Protein AF-A0A9Q7BDR8-F1 (afdb_monomer)

Mean predicted aligned error: 7.22 Å

Radius of gyration: 13.48 Å; Cα contacts (8 Å, |Δi|>4): 122; chains: 1; bounding box: 32×21×42 Å

Solvent-accessible surface area (backbone atoms only — not comparable to full-atom values): 5055 Å² total; per-residue (Å²): 120,70,68,74,57,72,75,61,72,69,64,49,78,48,78,45,81,39,59,44,84,90,80,62,44,78,59,30,35,41,40,36,40,36,30,68,83,78,43,30,27,37,37,33,51,47,51,56,94,88,54,81,86,56,79,53,69,78,42,77,45,79,46,54,100,43,68,67,58,44,50,50,62,48,51,56,51,34,44,75,71,71,74,104

Structure (mmCIF, N/CA/C/O backbone):
data_AF-A0A9Q7BDR8-F1
#
_entry.id   AF-A0A9Q7BDR8-F1
#
loop_
_atom_site.group_PDB
_atom_site.id
_atom_site.type_symbol
_atom_site.label_atom_id
_atom_site.label_alt_id
_atom_site.label_comp_id
_atom_site.label_asym_id
_atom_site.label_entity_id
_atom_site.label_seq_id
_atom_site.pdbx_PDB_ins_code
_atom_site.Cartn_x
_atom_site.Cartn_y
_atom_site.Cartn_z
_atom_site.occupancy
_atom_site.B_iso_or_equiv
_atom_site.auth_seq_id
_atom_site.auth_comp_id
_atom_site.auth_asym_id
_atom_site.auth_atom_id
_atom_site.pdbx_PDB_model_num
ATOM 1 N N . MET A 1 1 ? 7.573 0.288 19.743 1.00 50.03 1 MET A N 1
ATOM 2 C CA . MET A 1 1 ? 6.656 0.479 18.597 1.00 50.03 1 MET A CA 1
ATOM 3 C C . MET A 1 1 ? 6.022 -0.836 18.128 1.00 50.03 1 MET A C 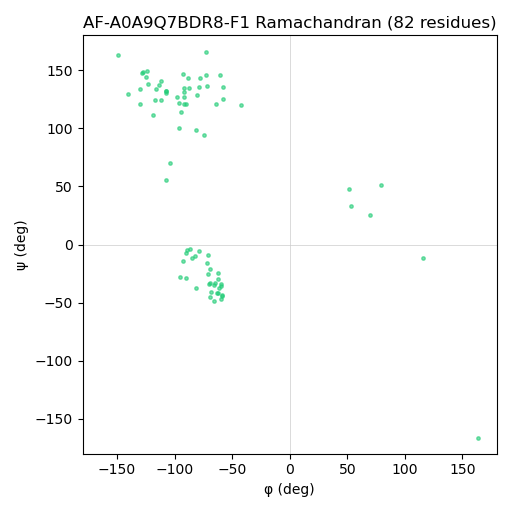1
ATOM 5 O O . MET A 1 1 ? 4.830 -0.823 17.891 1.00 50.03 1 MET A O 1
ATOM 9 N N . LEU A 1 2 ? 6.743 -1.971 18.103 1.00 40.62 2 LEU A N 1
ATOM 10 C CA . LEU A 1 2 ? 6.194 -3.299 17.741 1.00 40.62 2 LEU A CA 1
ATOM 11 C C . LEU A 1 2 ? 5.032 -3.814 18.619 1.00 40.62 2 LEU A C 1
ATOM 13 O O . LEU A 1 2 ? 4.137 -4.481 18.115 1.00 40.62 2 LEU A O 1
ATOM 17 N N . GLN A 1 3 ? 5.021 -3.501 19.918 1.00 39.75 3 GLN A N 1
ATOM 18 C CA . GLN A 1 3 ? 3.988 -3.988 20.846 1.00 39.75 3 GLN A CA 1
ATOM 19 C C . GLN A 1 3 ? 2.582 -3.446 20.519 1.00 39.75 3 GLN A C 1
ATOM 21 O O . GLN A 1 3 ? 1.610 -4.174 20.642 1.00 39.75 3 GLN A O 1
ATOM 26 N N . ALA A 1 4 ? 2.481 -2.212 20.006 1.00 52.47 4 ALA A N 1
ATOM 27 C CA . ALA A 1 4 ? 1.206 -1.607 19.600 1.00 52.47 4 ALA A CA 1
ATOM 28 C C . ALA A 1 4 ? 0.623 -2.217 18.311 1.00 52.47 4 ALA A C 1
ATOM 30 O O . ALA A 1 4 ? -0.547 -2.005 18.002 1.00 52.47 4 ALA A O 1
ATOM 31 N N . THR A 1 5 ? 1.441 -2.945 17.547 1.00 54.31 5 THR A N 1
ATOM 32 C CA . THR A 1 5 ? 1.008 -3.687 16.358 1.00 54.31 5 THR A CA 1
ATOM 33 C C . THR A 1 5 ? 0.576 -5.109 16.717 1.00 54.31 5 THR A C 1
ATOM 35 O O . THR A 1 5 ? -0.285 -5.662 16.047 1.00 54.31 5 THR A O 1
ATOM 38 N N . ALA A 1 6 ? 1.138 -5.689 17.785 1.00 51.78 6 ALA A N 1
ATOM 39 C CA . ALA A 1 6 ? 0.839 -7.051 18.231 1.00 51.78 6 ALA A CA 1
ATOM 40 C C . ALA A 1 6 ? -0.570 -7.206 18.838 1.00 51.78 6 ALA A C 1
ATOM 42 O O . ALA A 1 6 ? -1.136 -8.292 18.772 1.00 51.78 6 ALA A O 1
ATOM 43 N N . ASP A 1 7 ? -1.142 -6.123 19.376 1.00 57.91 7 ASP A N 1
ATOM 44 C CA . ASP A 1 7 ? -2.497 -6.112 19.951 1.00 57.91 7 ASP A CA 1
ATOM 45 C C . ASP A 1 7 ? -3.607 -5.844 18.911 1.00 57.91 7 ASP A C 1
ATOM 47 O O . ASP A 1 7 ? -4.795 -5.875 19.242 1.00 57.91 7 ASP A O 1
ATOM 51 N N . ARG A 1 8 ? -3.251 -5.577 17.644 1.00 65.38 8 ARG A N 1
ATOM 52 C CA . ARG A 1 8 ? -4.221 -5.324 16.567 1.00 65.38 8 ARG A CA 1
ATOM 53 C C . ARG A 1 8 ? -4.752 -6.655 16.038 1.00 65.38 8 ARG A C 1
ATOM 55 O O . ARG A 1 8 ? -4.104 -7.338 15.250 1.00 65.38 8 ARG A O 1
ATOM 62 N N . SER A 1 9 ? -5.933 -7.024 16.520 1.00 61.22 9 SER A N 1
ATOM 63 C CA . SER A 1 9 ? -6.747 -8.110 15.971 1.00 61.22 9 SER A CA 1
ATOM 64 C C . SER A 1 9 ? -7.656 -7.540 14.877 1.00 61.22 9 SER A C 1
ATOM 66 O O . SER A 1 9 ? -8.117 -6.412 15.013 1.00 61.22 9 SER A O 1
ATOM 68 N N . ASP A 1 10 ? -7.895 -8.307 13.806 1.00 77.25 10 ASP A N 1
ATOM 69 C CA . ASP A 1 10 ? -8.693 -7.909 12.624 1.00 77.25 10 ASP A CA 1
ATOM 70 C C . ASP A 1 10 ? -7.961 -7.002 11.606 1.00 77.25 10 ASP A C 1
ATOM 72 O O . ASP A 1 10 ? -8.437 -5.933 11.215 1.00 77.25 10 ASP A O 1
ATOM 76 N N . LEU A 1 11 ? -6.764 -7.441 11.186 1.00 83.75 11 LEU A N 1
ATOM 77 C CA . LEU A 1 11 ? -6.033 -6.842 10.066 1.00 83.75 11 LEU A CA 1
ATOM 78 C C . LEU A 1 11 ? -6.384 -7.550 8.753 1.00 83.75 11 LEU A C 1
ATOM 80 O O . LEU A 1 11 ? -6.116 -8.744 8.605 1.00 83.75 11 LEU A O 1
ATOM 84 N N . ASP A 1 12 ? -6.904 -6.796 7.787 1.00 87.75 12 ASP A N 1
ATOM 85 C CA . ASP A 1 12 ? -7.048 -7.255 6.406 1.00 87.75 12 ASP A CA 1
ATOM 86 C C . ASP A 1 12 ? -5.812 -6.867 5.595 1.00 87.75 12 ASP A C 1
ATOM 88 O O . ASP A 1 12 ? -5.385 -5.710 5.607 1.00 87.75 12 ASP A O 1
ATOM 92 N N . TYR A 1 13 ? -5.253 -7.823 4.857 1.00 88.56 13 TYR A N 1
ATOM 93 C CA . TYR A 1 13 ? -4.060 -7.606 4.043 1.00 88.56 13 TYR A CA 1
ATOM 94 C C . TYR A 1 13 ? -4.402 -7.578 2.558 1.00 88.56 13 TYR A C 1
ATOM 96 O O . TYR A 1 13 ? -5.062 -8.482 2.043 1.00 88.56 13 TYR A O 1
ATOM 104 N N . PHE A 1 14 ? -3.891 -6.565 1.865 1.00 89.81 14 PHE A N 1
ATOM 105 C CA . PHE A 1 14 ? -4.069 -6.367 0.432 1.00 89.81 14 PHE A CA 1
ATOM 106 C C . PHE A 1 14 ? -2.718 -6.152 -0.241 1.00 89.81 14 PHE A C 1
ATOM 108 O O . PHE A 1 14 ? -1.807 -5.562 0.339 1.00 89.81 14 PH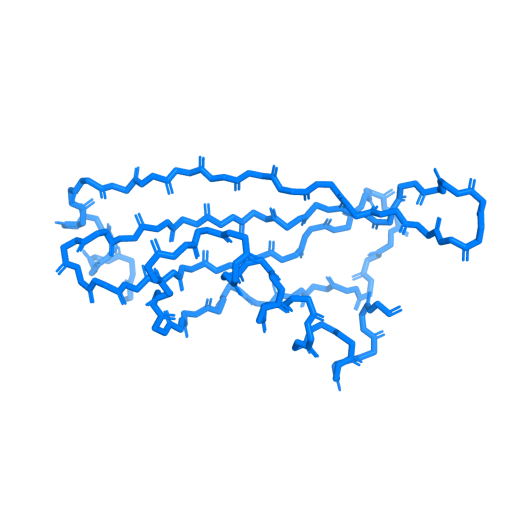E A O 1
ATOM 115 N N . VAL A 1 15 ? -2.606 -6.609 -1.486 1.00 90.25 15 VAL A N 1
ATOM 116 C CA . VAL A 1 15 ? -1.428 -6.382 -2.325 1.00 90.25 15 VAL A CA 1
ATOM 117 C C . VAL A 1 15 ? -1.900 -5.859 -3.672 1.00 90.25 15 VAL A C 1
ATOM 119 O O . VAL A 1 15 ? -2.663 -6.533 -4.364 1.00 90.25 15 VAL A O 1
ATOM 122 N N . ALA A 1 16 ? -1.438 -4.670 -4.047 1.00 89.69 16 ALA A N 1
ATOM 123 C CA . ALA A 1 16 ? -1.663 -4.088 -5.363 1.00 89.69 16 ALA A CA 1
ATOM 124 C C . ALA A 1 16 ? -0.362 -4.127 -6.172 1.00 89.69 16 ALA A C 1
ATOM 126 O O . ALA A 1 16 ? 0.698 -3.753 -5.675 1.00 89.69 16 ALA A O 1
ATOM 127 N N . GLN A 1 17 ? -0.435 -4.590 -7.417 1.00 89.19 17 GLN A N 1
ATOM 128 C CA . GLN A 1 17 ? 0.705 -4.583 -8.335 1.00 89.19 17 GLN A CA 1
ATOM 129 C C . GLN A 1 17 ? 0.762 -3.252 -9.075 1.00 89.19 17 GLN A C 1
ATOM 131 O O . GLN A 1 17 ? -0.259 -2.778 -9.573 1.00 89.19 17 GLN A O 1
ATOM 136 N N . VAL A 1 18 ? 1.957 -2.674 -9.168 1.00 86.88 18 VAL A N 1
ATOM 137 C CA . VAL A 1 18 ? 2.191 -1.410 -9.862 1.00 86.88 18 VAL A CA 1
ATOM 138 C C . VAL A 1 18 ? 2.934 -1.673 -11.163 1.00 86.88 18 VAL A C 1
ATOM 140 O O . VAL A 1 18 ? 3.956 -2.363 -11.181 1.00 86.88 18 VAL A O 1
ATOM 143 N N . PHE A 1 19 ? 2.423 -1.105 -12.253 1.00 85.94 19 PHE A N 1
ATOM 144 C CA . PHE A 1 19 ? 2.968 -1.259 -13.597 1.00 85.94 19 PHE A CA 1
ATOM 145 C C . PHE A 1 19 ? 3.252 0.104 -14.219 1.00 85.94 19 PHE A C 1
ATOM 147 O O . PHE A 1 19 ? 2.476 1.041 -14.037 1.00 85.94 19 PHE A O 1
ATOM 154 N N . SER A 1 20 ? 4.327 0.201 -15.000 1.00 83.00 20 SER A N 1
ATOM 155 C CA . SER A 1 20 ? 4.561 1.365 -15.848 1.00 83.00 20 SER A CA 1
ATOM 156 C C . SER A 1 20 ? 3.595 1.364 -17.032 1.00 83.00 20 SER A C 1
ATOM 158 O O . SER A 1 20 ? 3.253 0.319 -17.589 1.00 83.00 20 SER A O 1
ATOM 160 N N . THR A 1 21 ? 3.178 2.548 -17.465 1.00 80.25 21 THR A N 1
ATOM 161 C CA . THR A 1 21 ? 2.435 2.728 -18.718 1.00 80.25 21 THR A CA 1
ATOM 162 C C . THR A 1 21 ? 3.284 3.525 -19.705 1.00 80.25 21 THR A C 1
ATOM 164 O O . THR A 1 21 ? 3.876 4.521 -19.289 1.00 80.25 21 THR A O 1
ATOM 167 N N . PRO A 1 22 ? 3.339 3.148 -20.999 1.00 81.50 22 PRO A N 1
ATOM 168 C CA . PRO A 1 22 ? 2.496 2.153 -21.677 1.00 81.50 22 PRO A CA 1
ATOM 169 C C . PRO A 1 22 ? 3.036 0.711 -21.658 1.00 81.50 22 PRO A C 1
ATOM 171 O O . PRO A 1 22 ? 2.330 -0.196 -22.090 1.00 81.50 22 PRO A O 1
ATOM 174 N N . ASP A 1 23 ? 4.262 0.491 -21.185 1.00 81.31 23 ASP A N 1
ATOM 175 C CA . ASP A 1 23 ? 4.998 -0.760 -21.424 1.00 81.31 23 ASP A CA 1
ATOM 176 C C . ASP A 1 23 ? 4.574 -1.943 -20.532 1.00 81.31 23 ASP A C 1
ATOM 178 O O . ASP A 1 23 ? 5.044 -3.062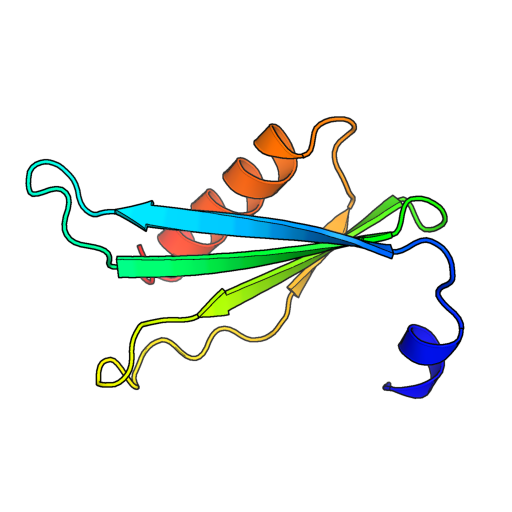 -20.735 1.00 81.31 23 ASP A O 1
ATOM 182 N N . ALA A 1 24 ? 3.684 -1.716 -19.557 1.00 83.56 24 ALA A N 1
ATOM 183 C CA . ALA A 1 24 ? 3.193 -2.708 -18.596 1.00 83.56 24 ALA A CA 1
ATOM 184 C C . ALA A 1 24 ? 4.322 -3.446 -17.850 1.00 83.56 24 ALA A C 1
ATOM 186 O O . ALA A 1 24 ? 4.199 -4.625 -17.510 1.00 83.56 24 ALA A O 1
ATOM 187 N N . ILE A 1 25 ? 5.437 -2.756 -17.590 1.00 83.19 25 ILE A N 1
ATOM 188 C CA . ILE A 1 25 ? 6.573 -3.323 -16.861 1.00 83.19 25 ILE A CA 1
ATOM 189 C C . ILE A 1 25 ? 6.247 -3.265 -15.365 1.00 83.19 25 ILE A C 1
ATOM 191 O O . ILE A 1 25 ? 5.883 -2.193 -14.878 1.00 83.19 25 ILE A O 1
ATOM 195 N N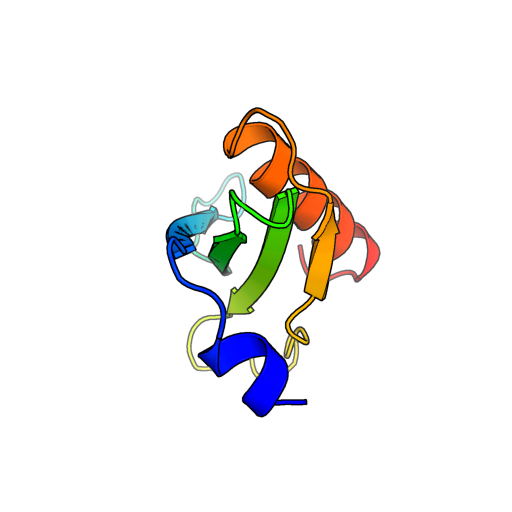 . PRO A 1 26 ? 6.367 -4.373 -14.613 1.00 83.62 26 PRO A N 1
ATOM 196 C CA . PRO A 1 26 ? 6.143 -4.354 -13.173 1.00 83.62 26 PRO A CA 1
ATOM 197 C C . PRO A 1 26 ? 7.194 -3.473 -12.486 1.00 83.62 26 PRO A C 1
ATOM 199 O O . PRO A 1 26 ? 8.393 -3.735 -12.587 1.00 83.62 26 PRO A O 1
ATOM 202 N N . LEU A 1 27 ? 6.732 -2.436 -11.787 1.00 83.81 27 LEU A N 1
ATOM 203 C CA . LEU A 1 27 ? 7.570 -1.496 -11.037 1.00 83.81 27 LEU A CA 1
ATOM 204 C C . LEU A 1 27 ? 7.696 -1.880 -9.564 1.00 83.81 27 LEU A C 1
ATOM 206 O O . LEU A 1 27 ? 8.716 -1.587 -8.946 1.00 83.81 27 LEU A O 1
ATOM 210 N N . GLY A 1 28 ? 6.687 -2.562 -9.017 1.00 87.50 28 GLY A N 1
ATOM 211 C CA . GLY A 1 28 ? 6.663 -2.968 -7.619 1.00 87.50 28 GLY A CA 1
ATOM 212 C C . GLY A 1 28 ? 5.286 -3.376 -7.124 1.00 87.50 28 GLY A C 1
ATOM 213 O O . GLY A 1 28 ? 4.354 -3.602 -7.900 1.00 87.50 28 GLY A O 1
ATOM 214 N N . TYR A 1 29 ? 5.181 -3.483 -5.807 1.00 88.62 29 TYR A N 1
ATOM 215 C CA . TYR A 1 29 ? 3.992 -3.907 -5.086 1.00 88.62 29 TYR A CA 1
ATOM 216 C C . TYR A 1 29 ? 3.693 -2.905 -3.980 1.00 88.62 29 TYR A C 1
ATOM 218 O O . TYR A 1 29 ? 4.577 -2.528 -3.216 1.00 88.62 29 TYR A O 1
ATOM 226 N N . ILE A 1 30 ? 2.435 -2.499 -3.859 1.00 89.69 30 ILE A N 1
ATOM 227 C CA . ILE A 1 30 ? 1.939 -1.807 -2.676 1.00 89.69 30 ILE A CA 1
ATOM 228 C C . ILE A 1 30 ? 1.322 -2.865 -1.766 1.00 89.69 30 ILE A C 1
ATOM 230 O O . ILE A 1 30 ? 0.304 -3.468 -2.101 1.00 89.69 30 ILE A O 1
ATOM 234 N N . ASN A 1 31 ? 1.930 -3.072 -0.605 1.00 90.44 31 ASN A N 1
ATOM 235 C CA . ASN A 1 31 ? 1.388 -3.886 0.472 1.00 90.44 31 ASN A CA 1
ATOM 236 C C . ASN A 1 31 ? 0.588 -2.986 1.411 1.00 90.44 31 ASN A C 1
ATOM 238 O O . ASN A 1 31 ? 1.126 -1.993 1.899 1.00 90.44 31 ASN A O 1
ATOM 242 N N . LEU A 1 32 ? -0.666 -3.334 1.694 1.00 90.19 32 LEU A N 1
ATOM 243 C CA . LEU A 1 32 ? -1.511 -2.616 2.644 1.00 90.19 32 LEU A CA 1
ATOM 244 C C . LEU A 1 32 ? -2.008 -3.558 3.740 1.00 90.19 32 LEU A C 1
ATOM 246 O O . LEU A 1 32 ? -2.429 -4.679 3.466 1.00 90.19 32 LEU A O 1
ATOM 250 N N . ALA A 1 33 ? -2.000 -3.077 4.978 1.00 91.00 33 ALA A N 1
ATOM 251 C CA . ALA A 1 33 ? -2.653 -3.704 6.118 1.00 91.00 33 ALA A CA 1
ATOM 252 C C . ALA A 1 33 ? -3.710 -2.739 6.666 1.00 91.00 33 ALA A C 1
ATOM 254 O O . ALA A 1 33 ? -3.371 -1.680 7.201 1.00 91.00 33 ALA A O 1
ATOM 255 N N . LEU A 1 34 ? -4.982 -3.093 6.508 1.00 89.19 34 LEU A N 1
ATOM 256 C CA . LEU A 1 34 ? -6.128 -2.340 7.001 1.00 89.19 34 LEU A CA 1
ATOM 257 C C . LEU A 1 34 ? -6.492 -2.814 8.408 1.00 89.19 34 LEU A C 1
ATOM 259 O O . LEU A 1 34 ? -6.858 -3.964 8.614 1.00 89.19 34 LEU A O 1
ATOM 263 N N . ASP A 1 35 ? -6.452 -1.892 9.359 1.00 89.06 35 ASP A N 1
ATOM 264 C CA . ASP A 1 35 ? -6.990 -2.039 10.703 1.00 89.06 35 ASP A CA 1
ATOM 265 C C . ASP A 1 35 ? -8.395 -1.435 10.747 1.00 89.06 35 ASP A C 1
ATOM 267 O O . ASP A 1 35 ? -8.568 -0.211 10.831 1.00 89.06 35 ASP A O 1
ATOM 271 N N . ARG A 1 36 ? -9.413 -2.300 10.674 1.00 82.31 36 ARG A N 1
ATOM 272 C CA . ARG A 1 36 ? -10.824 -1.884 10.700 1.00 82.31 36 ARG A CA 1
ATOM 273 C C . ARG A 1 36 ? -11.223 -1.274 12.035 1.00 82.31 36 ARG A C 1
ATOM 275 O O . ARG A 1 36 ? -12.021 -0.339 12.066 1.00 82.31 36 ARG A O 1
ATOM 282 N N . HIS A 1 37 ? -10.661 -1.780 13.129 1.00 84.12 37 HIS A N 1
ATOM 283 C CA . HIS A 1 37 ? -10.981 -1.315 14.471 1.00 84.12 37 HIS A CA 1
ATOM 284 C C . HIS A 1 37 ? -10.443 0.102 14.710 1.00 84.12 37 HIS A C 1
ATOM 286 O O . HIS A 1 37 ? -11.163 0.972 15.199 1.00 84.12 37 HIS A O 1
ATOM 292 N N . ALA A 1 38 ? -9.192 0.363 14.323 1.00 86.00 38 ALA A N 1
ATOM 293 C CA . ALA A 1 38 ? -8.574 1.681 14.446 1.00 86.00 38 ALA A CA 1
ATOM 294 C C . ALA A 1 38 ? -8.934 2.638 13.297 1.00 86.00 38 ALA A C 1
ATOM 296 O O . ALA A 1 38 ? -8.600 3.822 13.377 1.00 86.00 38 ALA A O 1
ATOM 297 N N . ARG A 1 39 ? -9.583 2.143 12.232 1.00 88.44 39 ARG A N 1
ATOM 298 C CA . ARG A 1 39 ? -9.789 2.857 10.961 1.00 88.44 39 ARG A CA 1
ATOM 299 C C . ARG A 1 39 ? -8.481 3.419 10.397 1.00 88.44 39 ARG A C 1
ATOM 301 O O . ARG A 1 39 ? -8.396 4.590 10.020 1.00 88.44 39 ARG A O 1
ATOM 308 N N . GLN A 1 40 ? -7.443 2.589 10.361 1.00 90.81 40 GLN A N 1
ATOM 309 C CA . GLN A 1 40 ? -6.123 2.966 9.853 1.00 90.81 40 GLN A CA 1
ATOM 310 C C . GLN A 1 40 ? -5.637 1.974 8.807 1.00 90.81 40 GLN A C 1
ATOM 312 O O . GLN A 1 40 ? -5.899 0.784 8.912 1.00 90.81 40 GLN A O 1
ATOM 317 N N . VAL A 1 41 ? -4.865 2.458 7.843 1.00 90.56 41 VAL A N 1
ATOM 318 C CA . VAL A 1 41 ? -4.126 1.628 6.893 1.00 90.56 41 VAL A CA 1
ATOM 319 C C . VAL A 1 41 ? -2.639 1.852 7.110 1.00 90.56 41 VAL A C 1
ATOM 321 O O . VAL A 1 41 ? -2.186 2.990 7.236 1.00 90.56 41 VAL A O 1
ATOM 324 N N . CYS A 1 42 ? -1.881 0.763 7.164 1.00 90.62 42 CYS A N 1
ATOM 325 C CA . CYS A 1 42 ? -0.438 0.777 6.980 1.00 90.62 42 CYS A CA 1
ATOM 326 C C . CYS A 1 42 ? -0.150 0.3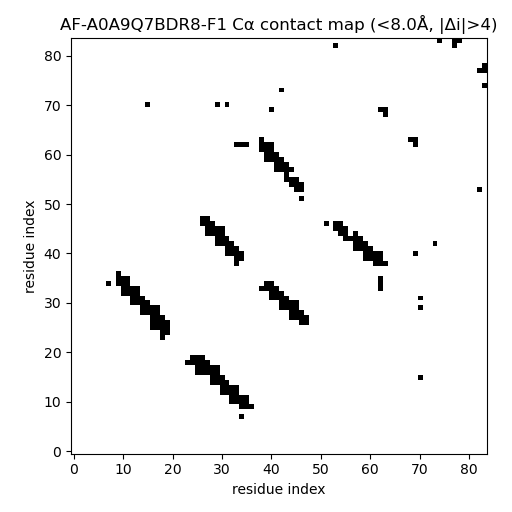98 5.535 1.00 90.62 42 CYS A C 1
ATOM 328 O O . CYS A 1 42 ? -0.619 -0.652 5.105 1.00 90.62 42 CYS A O 1
ATOM 330 N N . ALA A 1 43 ? 0.619 1.200 4.806 1.00 89.81 43 ALA A N 1
ATOM 331 C CA . ALA A 1 43 ? 1.061 0.834 3.466 1.00 89.81 43 ALA A CA 1
ATOM 332 C C . ALA A 1 43 ? 2.583 0.872 3.331 1.00 89.81 43 ALA A C 1
ATOM 334 O O . ALA A 1 43 ? 3.265 1.665 3.987 1.00 89.81 43 ALA A O 1
ATOM 335 N N . LEU A 1 44 ? 3.097 0.002 2.469 1.00 89.12 44 LEU A N 1
ATOM 336 C CA . LEU A 1 44 ? 4.507 -0.151 2.145 1.00 89.12 44 LEU A CA 1
ATOM 337 C C . LEU A 1 44 ? 4.640 -0.409 0.644 1.00 89.12 44 LEU A C 1
ATOM 339 O O . LEU A 1 44 ? 3.982 -1.306 0.121 1.00 89.12 44 LEU A O 1
ATOM 343 N N . TYR A 1 45 ? 5.498 0.348 -0.037 1.00 87.56 45 TYR A N 1
ATOM 344 C CA . TYR A 1 45 ? 5.857 0.076 -1.425 1.00 87.56 45 TYR A CA 1
ATOM 345 C C . TYR A 1 45 ? 7.156 -0.723 -1.483 1.00 87.56 45 TYR A C 1
ATOM 347 O O . TYR A 1 45 ? 8.190 -0.290 -0.969 1.00 87.56 45 TYR A O 1
ATOM 355 N N . GLU A 1 46 ? 7.084 -1.893 -2.106 1.00 84.88 46 GLU A N 1
ATOM 356 C CA . GLU A 1 46 ? 8.202 -2.801 -2.315 1.00 84.88 46 GLU A CA 1
ATOM 357 C C . GLU A 1 46 ? 8.545 -2.867 -3.799 1.00 84.88 46 GLU A C 1
ATOM 359 O O . GLU A 1 46 ? 7.713 -3.204 -4.643 1.00 84.88 46 GLU A O 1
ATOM 364 N N . VAL A 1 47 ? 9.800 -2.579 -4.113 1.00 80.88 47 VAL A N 1
ATOM 365 C CA . VAL A 1 47 ? 10.348 -2.6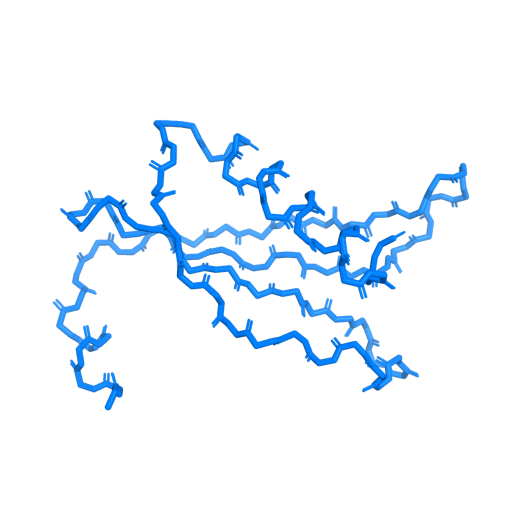73 -5.465 1.00 80.88 47 VAL A CA 1
ATOM 366 C C . VAL A 1 47 ? 10.978 -4.054 -5.700 1.00 80.88 47 VAL A C 1
ATOM 368 O O . VAL A 1 47 ? 11.528 -4.647 -4.767 1.00 80.88 47 VAL A O 1
ATOM 371 N N . PRO A 1 48 ? 10.917 -4.606 -6.927 1.00 72.00 48 PRO A N 1
ATOM 372 C CA . PRO A 1 48 ? 11.547 -5.877 -7.254 1.00 72.00 48 PRO A CA 1
ATOM 373 C C . PRO A 1 48 ? 13.064 -5.812 -7.031 1.00 72.00 48 PRO A C 1
ATOM 375 O O . PRO A 1 48 ? 13.698 -4.781 -7.263 1.00 72.00 48 PRO A O 1
ATOM 378 N N . LEU A 1 49 ? 13.646 -6.941 -6.611 1.00 63.19 49 LEU A N 1
ATOM 379 C CA . LEU A 1 49 ? 15.085 -7.120 -6.378 1.00 63.19 49 LEU A CA 1
ATOM 380 C C . LEU A 1 49 ? 15.936 -6.461 -7.483 1.00 63.19 49 LEU A C 1
ATOM 382 O O . LEU A 1 49 ? 15.841 -6.845 -8.648 1.00 63.19 49 LEU A O 1
ATOM 386 N N . GLY A 1 50 ? 16.787 -5.502 -7.097 1.00 59.66 50 GLY A N 1
ATOM 387 C CA . GLY A 1 50 ? 17.708 -4.786 -7.991 1.00 59.66 50 GLY A CA 1
ATOM 388 C C . GLY A 1 50 ? 17.447 -3.282 -8.141 1.00 59.66 50 GLY A C 1
ATOM 389 O O . GLY A 1 50 ? 18.312 -2.583 -8.658 1.00 59.66 50 GLY A O 1
ATOM 390 N N . MET A 1 51 ? 16.306 -2.772 -7.664 1.00 59.50 51 MET A N 1
ATOM 391 C CA . MET A 1 51 ? 16.030 -1.332 -7.551 1.00 59.50 51 MET A CA 1
ATOM 392 C C . MET A 1 51 ? 16.165 -0.885 -6.087 1.00 59.50 51 MET A C 1
ATOM 394 O O . MET A 1 51 ? 15.182 -0.636 -5.409 1.00 59.50 51 MET A O 1
ATOM 398 N N . GLU A 1 52 ? 17.384 -0.848 -5.547 1.00 55.69 52 GLU A N 1
ATOM 399 C CA . GLU A 1 52 ? 17.625 -0.646 -4.102 1.00 55.69 52 GLU A CA 1
ATOM 400 C C . GLU A 1 52 ? 17.324 0.779 -3.587 1.00 55.69 52 GLU A C 1
ATOM 402 O O . GLU A 1 52 ? 17.290 0.998 -2.376 1.00 55.69 52 GLU A O 1
ATOM 407 N N . ASP A 1 53 ? 17.056 1.742 -4.473 1.00 55.09 53 ASP A N 1
ATOM 408 C CA . ASP A 1 53 ? 16.965 3.163 -4.107 1.00 55.09 53 ASP A CA 1
ATOM 409 C C . ASP A 1 53 ? 15.585 3.608 -3.580 1.00 55.09 53 ASP A C 1
ATOM 411 O O . ASP A 1 53 ? 15.464 4.690 -3.007 1.00 55.09 53 ASP A O 1
ATOM 415 N N . CYS A 1 54 ? 14.539 2.785 -3.714 1.00 55.75 54 CYS A N 1
ATOM 416 C CA . CYS A 1 54 ? 13.175 3.112 -3.270 1.00 55.75 54 CYS A CA 1
ATOM 417 C C . CYS A 1 54 ? 12.770 2.330 -2.011 1.00 55.75 54 CYS A C 1
ATOM 419 O O . CYS A 1 54 ? 11.756 1.633 -1.987 1.00 55.75 54 CYS A O 1
ATOM 421 N N . VAL A 1 55 ? 13.553 2.434 -0.933 1.00 54.72 55 VAL A N 1
ATOM 422 C CA . VAL A 1 55 ? 13.120 1.926 0.379 1.00 54.72 55 VAL A CA 1
ATOM 423 C C . VAL A 1 55 ? 12.077 2.883 0.951 1.00 54.72 55 VAL A C 1
ATOM 425 O O . VAL A 1 55 ? 12.409 3.880 1.596 1.00 54.72 55 VAL A O 1
ATOM 428 N N . THR A 1 56 ? 10.798 2.588 0.724 1.00 66.38 56 THR A N 1
ATOM 429 C CA . THR A 1 56 ? 9.721 3.323 1.393 1.00 66.38 56 THR A CA 1
ATOM 430 C C . THR A 1 56 ? 9.556 2.808 2.818 1.00 66.38 56 THR A C 1
ATOM 432 O O . THR A 1 56 ? 9.604 1.609 3.082 1.00 66.38 56 THR A O 1
ATOM 435 N N . GLN A 1 57 ? 9.419 3.720 3.779 1.00 78.94 57 GLN A N 1
ATOM 436 C CA . GLN A 1 57 ? 9.095 3.326 5.146 1.00 78.94 57 GLN A CA 1
ATOM 437 C C . GLN A 1 57 ? 7.600 2.998 5.237 1.00 78.94 57 GLN A C 1
ATOM 439 O O . GLN A 1 57 ? 6.787 3.691 4.615 1.00 78.94 57 GLN A O 1
ATOM 444 N N . PRO A 1 58 ? 7.213 1.990 6.041 1.00 85.88 58 PRO A N 1
ATOM 445 C CA . PRO A 1 58 ? 5.808 1.697 6.271 1.00 85.88 58 PRO A CA 1
ATOM 446 C C . PRO A 1 58 ? 5.113 2.935 6.840 1.00 85.88 58 PRO A C 1
ATOM 448 O O . PRO A 1 58 ? 5.543 3.505 7.846 1.00 85.88 58 PRO A O 1
ATOM 451 N N . THR A 1 59 ? 4.042 3.359 6.179 1.00 86.50 59 THR A N 1
ATOM 452 C CA . THR A 1 59 ? 3.349 4.609 6.484 1.00 86.50 59 THR A CA 1
ATOM 453 C C . THR A 1 59 ? 1.930 4.322 6.933 1.00 86.50 59 THR A C 1
ATOM 455 O O . THR A 1 59 ? 1.150 3.708 6.208 1.00 86.50 59 THR A O 1
ATOM 458 N N . TRP A 1 60 ? 1.583 4.820 8.119 1.00 88.81 60 TRP A N 1
ATOM 459 C CA . TRP A 1 60 ? 0.226 4.755 8.650 1.00 88.81 60 TRP A CA 1
ATOM 460 C C . TRP A 1 60 ? -0.569 6.001 8.266 1.00 88.81 60 TRP A C 1
ATOM 462 O O . TRP A 1 60 ? -0.084 7.125 8.405 1.00 88.81 60 TRP A O 1
ATOM 472 N N . PHE A 1 61 ? -1.805 5.815 7.818 1.00 88.12 61 PHE A N 1
ATOM 473 C CA . PHE A 1 61 ? -2.738 6.898 7.512 1.00 88.12 61 PHE A CA 1
ATOM 474 C C . PHE A 1 61 ? -4.192 6.464 7.766 1.00 88.12 61 PHE A C 1
ATOM 476 O O . PHE A 1 61 ? -4.451 5.271 7.934 1.00 88.12 61 PHE A O 1
ATOM 483 N N . PRO A 1 62 ? -5.145 7.409 7.872 1.00 90.62 62 PRO A N 1
ATOM 484 C CA . PRO A 1 62 ? -6.557 7.073 8.039 1.00 90.62 62 PRO A CA 1
ATOM 485 C C . PRO A 1 62 ? -7.067 6.195 6.891 1.00 90.62 62 PRO A C 1
ATOM 487 O O . PRO A 1 62 ? -6.772 6.475 5.732 1.00 90.62 62 PRO A O 1
ATOM 490 N N . ALA A 1 63 ? -7.825 5.150 7.220 1.00 84.81 63 ALA A N 1
ATOM 491 C CA . ALA A 1 63 ? -8.468 4.294 6.229 1.00 84.81 63 ALA A CA 1
ATOM 492 C C . ALA A 1 63 ? -9.630 5.032 5.549 1.00 84.81 63 ALA A C 1
ATOM 494 O O . ALA A 1 63 ? -10.440 5.662 6.244 1.00 84.81 63 ALA A O 1
ATOM 495 N N . SER A 1 64 ? -9.737 4.912 4.221 1.00 84.94 64 SER A N 1
ATOM 496 C CA . SER A 1 64 ? -11.005 5.188 3.535 1.00 84.94 64 SER A CA 1
ATOM 497 C C . SER A 1 64 ? -12.002 4.055 3.817 1.00 84.94 64 SER A C 1
ATOM 499 O O . SER A 1 64 ? -11.633 2.991 4.321 1.00 84.94 64 SER A O 1
ATOM 501 N N . ASP A 1 65 ? -13.275 4.301 3.518 1.00 80.50 65 ASP A N 1
ATOM 502 C CA . ASP A 1 65 ? -14.311 3.269 3.549 1.00 80.50 65 ASP A CA 1
ATOM 503 C C . ASP A 1 65 ? -14.110 2.241 2.409 1.00 80.50 65 ASP A C 1
ATOM 505 O O . ASP A 1 65 ? -14.576 1.107 2.530 1.00 80.50 65 ASP A O 1
ATOM 509 N N . ASP A 1 66 ? -13.370 2.611 1.352 1.00 86.44 66 ASP A N 1
ATOM 510 C CA . ASP A 1 66 ? -12.944 1.733 0.255 1.00 86.44 66 ASP A CA 1
ATOM 511 C C . ASP A 1 66 ? -11.419 1.490 0.271 1.00 86.44 66 ASP A C 1
ATOM 513 O O . ASP A 1 66 ? -10.599 2.382 0.525 1.00 86.44 66 ASP A O 1
ATOM 517 N N . ILE A 1 67 ? -11.014 0.255 -0.022 1.00 83.69 67 ILE A N 1
ATOM 518 C CA . ILE A 1 67 ? -9.604 -0.097 -0.171 1.00 83.69 67 ILE A CA 1
ATOM 519 C C . ILE A 1 67 ? -9.003 0.526 -1.434 1.00 83.69 67 ILE A C 1
ATOM 521 O O . ILE A 1 67 ? -7.838 0.918 -1.402 1.00 83.69 67 ILE A O 1
ATOM 525 N N . GLU A 1 68 ? -9.779 0.683 -2.510 1.00 88.25 68 GLU A N 1
ATOM 526 C CA . GLU A 1 68 ? -9.312 1.291 -3.763 1.00 88.25 68 GLU A CA 1
ATOM 527 C C . GLU A 1 68 ? -8.893 2.751 -3.547 1.00 88.25 68 GLU A C 1
ATOM 529 O O . GLU A 1 68 ? -7.809 3.159 -3.968 1.00 88.25 68 GLU A O 1
ATOM 534 N N . ASP A 1 69 ? -9.675 3.504 -2.770 1.00 89.19 69 ASP A N 1
ATOM 535 C CA . ASP A 1 69 ? -9.319 4.861 -2.344 1.00 89.19 69 ASP A CA 1
ATOM 536 C C . ASP A 1 69 ? -8.032 4.882 -1.510 1.00 89.19 69 ASP A C 1
ATOM 538 O O . ASP A 1 69 ? -7.217 5.799 -1.617 1.00 89.19 69 ASP A O 1
ATOM 542 N N . SER A 1 70 ? -7.835 3.870 -0.660 1.00 87.94 70 SER A N 1
ATOM 543 C CA . SER A 1 70 ? -6.642 3.767 0.186 1.00 87.94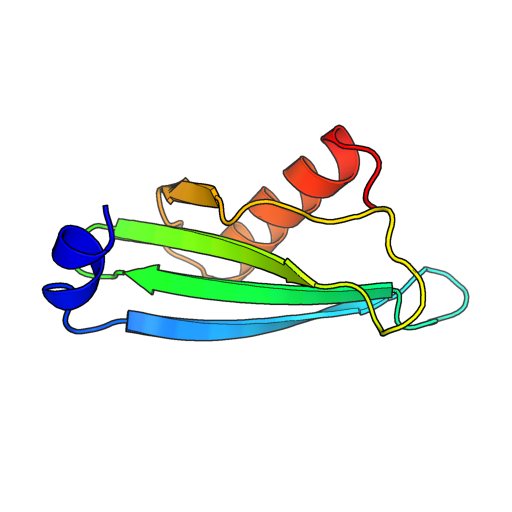 70 SER A CA 1
ATOM 544 C C . SER A 1 70 ? -5.389 3.453 -0.641 1.00 87.94 70 SER A C 1
ATOM 546 O O . SER A 1 70 ? -4.307 3.955 -0.329 1.00 87.94 70 SER A O 1
ATOM 548 N N . VAL A 1 71 ? -5.536 2.667 -1.715 1.00 88.94 71 VAL A N 1
ATOM 549 C CA . VAL A 1 71 ? -4.483 2.420 -2.710 1.00 88.94 71 VAL A CA 1
ATOM 550 C C . VAL A 1 71 ? -4.163 3.705 -3.470 1.00 88.94 71 VAL A C 1
ATOM 552 O O . VAL A 1 71 ? -2.992 4.073 -3.540 1.00 88.94 71 VAL A O 1
ATOM 555 N N . ALA A 1 72 ? -5.174 4.418 -3.977 1.00 88.62 72 ALA A N 1
ATOM 556 C CA . ALA A 1 72 ? -4.990 5.679 -4.699 1.00 88.62 72 ALA A CA 1
ATOM 557 C C . ALA A 1 72 ? -4.293 6.740 -3.830 1.00 88.62 72 ALA A C 1
ATOM 559 O O . ALA A 1 72 ? -3.285 7.312 -4.234 1.00 88.62 72 ALA A O 1
ATOM 560 N N . ALA A 1 73 ? -4.743 6.917 -2.585 1.00 87.19 73 ALA A N 1
ATOM 561 C CA . ALA A 1 73 ? -4.144 7.866 -1.648 1.00 87.19 73 ALA A CA 1
ATOM 562 C C . ALA A 1 73 ? -2.678 7.546 -1.310 1.00 87.19 73 ALA A C 1
ATOM 564 O O . ALA A 1 73 ? -1.904 8.449 -0.980 1.00 87.19 73 ALA A O 1
ATOM 565 N N . PHE A 1 74 ? -2.286 6.270 -1.338 1.00 86.81 74 PHE A N 1
ATOM 566 C CA . PHE A 1 74 ? -0.889 5.890 -1.155 1.00 86.81 74 PHE A CA 1
ATOM 567 C C . PHE A 1 74 ? -0.075 6.033 -2.446 1.00 86.81 74 PHE A C 1
ATOM 569 O O . PHE A 1 74 ? 1.058 6.500 -2.378 1.00 86.81 74 PHE A O 1
ATOM 576 N N . ALA A 1 75 ? -0.648 5.713 -3.607 1.00 85.19 75 ALA A N 1
ATOM 577 C CA . ALA A 1 75 ? -0.014 5.931 -4.906 1.00 85.19 75 ALA A CA 1
ATOM 578 C C . ALA A 1 75 ? 0.318 7.417 -5.138 1.00 85.19 75 ALA A C 1
ATOM 580 O O . ALA A 1 75 ? 1.452 7.731 -5.491 1.00 85.19 75 ALA A O 1
ATOM 581 N N . ASP A 1 76 ? -0.601 8.331 -4.809 1.00 85.88 76 ASP A N 1
ATOM 582 C CA . ASP A 1 76 ? -0.365 9.782 -4.878 1.00 85.88 76 ASP A CA 1
ATOM 583 C C . ASP A 1 76 ? 0.809 10.225 -3.985 1.00 85.88 76 ASP A C 1
ATOM 585 O O . ASP A 1 76 ? 1.586 11.119 -4.329 1.00 85.88 76 ASP A O 1
ATOM 589 N N . LYS A 1 77 ? 0.980 9.587 -2.818 1.00 82.94 77 LYS A N 1
ATOM 590 C CA . LYS A 1 77 ? 2.134 9.858 -1.947 1.00 82.94 77 LYS A CA 1
ATOM 591 C C . LYS A 1 77 ? 3.433 9.365 -2.570 1.00 82.94 77 LYS A C 1
ATOM 593 O O . LYS A 1 77 ? 4.438 10.063 -2.461 1.00 82.94 77 LYS A O 1
ATOM 598 N N . LEU A 1 78 ? 3.429 8.193 -3.199 1.00 80.25 78 LEU A N 1
ATOM 599 C CA . LEU A 1 78 ? 4.611 7.655 -3.873 1.00 80.25 78 LEU A CA 1
ATOM 600 C C . LEU A 1 78 ? 5.056 8.550 -5.037 1.00 80.25 78 LEU A C 1
ATOM 602 O O . LEU A 1 78 ? 6.249 8.835 -5.129 1.00 80.25 78 LEU A O 1
ATOM 606 N N . ASP A 1 79 ? 4.118 9.070 -5.833 1.00 81.44 79 ASP A N 1
ATOM 607 C CA . ASP A 1 79 ? 4.388 10.070 -6.882 1.00 81.44 79 ASP A CA 1
ATOM 608 C C . ASP A 1 79 ? 5.018 11.343 -6.284 1.00 81.44 79 ASP A C 1
ATOM 610 O O . ASP A 1 79 ? 6.065 11.813 -6.730 1.00 81.44 79 ASP A O 1
ATOM 614 N N . SER A 1 80 ? 4.488 11.836 -5.156 1.00 77.94 80 SER A N 1
ATOM 615 C CA . SER A 1 80 ? 5.068 12.997 -4.457 1.00 77.94 80 SER A CA 1
ATOM 616 C C . SER A 1 80 ? 6.498 12.772 -3.934 1.00 77.94 80 SER A C 1
ATOM 618 O O . SER A 1 80 ? 7.251 13.733 -3.755 1.00 77.94 80 SER A O 1
ATOM 620 N N . TYR A 1 81 ? 6.881 11.514 -3.690 1.00 7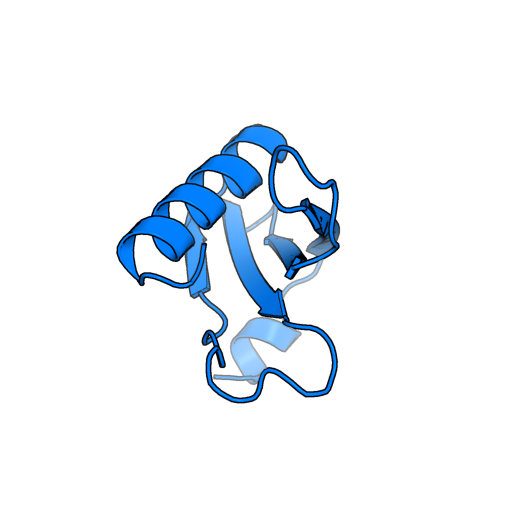1.00 81 TYR A N 1
ATOM 621 C CA . TYR A 1 81 ? 8.234 11.120 -3.295 1.00 71.00 81 TYR A CA 1
ATOM 622 C C . TYR A 1 81 ? 9.151 10.823 -4.492 1.00 71.00 81 TYR A C 1
ATOM 624 O O . TYR A 1 81 ? 10.340 10.585 -4.281 1.00 71.00 81 TYR A O 1
ATOM 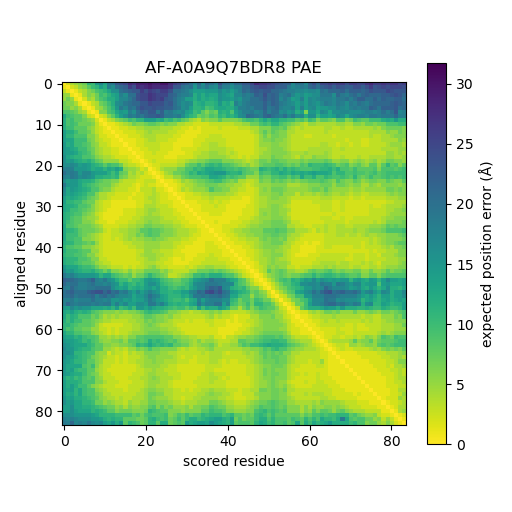632 N N . GLY A 1 82 ? 8.630 10.848 -5.725 1.00 70.81 82 GLY A N 1
ATOM 633 C CA . GLY A 1 82 ? 9.352 10.454 -6.936 1.00 70.81 82 GLY A CA 1
ATOM 634 C C . GLY A 1 82 ? 9.619 8.948 -7.025 1.00 70.81 82 GLY A C 1
ATOM 635 O O . GLY A 1 82 ? 10.608 8.544 -7.635 1.00 70.81 82 GLY A O 1
ATOM 636 N N . ALA A 1 83 ? 8.795 8.131 -6.360 1.00 66.12 83 ALA A N 1
ATOM 637 C CA . ALA A 1 83 ? 8.893 6.669 -6.358 1.00 66.12 83 ALA A CA 1
ATOM 638 C C . ALA A 1 83 ? 8.020 5.999 -7.440 1.00 66.12 83 ALA A C 1
ATOM 640 O O . ALA A 1 83 ? 8.208 4.812 -7.720 1.00 66.12 83 ALA A O 1
ATOM 641 N N . LEU A 1 84 ? 7.083 6.753 -8.023 1.00 65.88 84 LEU A N 1
ATOM 642 C CA . LEU A 1 84 ? 6.275 6.436 -9.206 1.00 65.88 84 LEU A CA 1
ATOM 643 C C . LEU A 1 84 ? 6.415 7.584 -10.210 1.00 65.88 84 LEU A C 1
ATOM 645 O O . LEU A 1 84 ? 6.334 7.288 -11.424 1.00 65.88 84 LEU A O 1
#

pLDDT: mean 78.92, std 13.24, range [39.75, 91.0]

Secondary structure (DSSP, 8-state):
-THHHHT---EEEEEEEEE-TTT--EEEEEEEEEETTTTEEEEEEE--TT-TT--PPPEEEEPPSSHHHHHHHHHHHHHHTT--

Nearest PDB structures (foldseek):
  9cpb-assembly1_3J  TM=6.334E-01  e=2.047E+00  Bos taurus
  8bk2-assembly1_A  TM=5.814E-01  e=1.546E+00  Neisseria meningitidis serogroup B
  7d3e-assembly1_B  TM=4.269E-01  e=3.033E+00  Homo sapiens
  6wxv-assembly1_B  TM=4.472E-01  e=4.494E+00  Mus musculus
  6wxu-assembly1_D  TM=4.269E-01  e=5.029E+00  Mus musculus

Sequence (84 aa):
MLQATADRSDLDYFVAQVFSTPDAIPLGYINLALDRHARQVCALYEVPLGMEDCVTQPTWFPASDDIEDSVAAFADKLDSYGAL

Foldseek 3Di:
DVVVVVPQDDWDKDKDWDADPPVRHTQWIWIWIARPPVQKIWIFTDGPPPPPPPGDDTDIDGHDPDVVVVVVVVVVVCVVVVND